Protein AF-A0A1F3PKK2-F1 (afdb_monomer)

Structure (mmCIF, N/CA/C/O backbone):
data_AF-A0A1F3PKK2-F1
#
_entry.id   AF-A0A1F3PKK2-F1
#
loop_
_atom_site.group_PDB
_atom_site.id
_atom_site.type_symbol
_atom_site.label_atom_id
_atom_site.label_alt_id
_atom_site.label_comp_id
_atom_site.label_asym_id
_atom_site.label_entity_id
_atom_site.label_seq_id
_atom_site.pdbx_PDB_ins_code
_atom_site.Cartn_x
_atom_site.Cartn_y
_atom_site.Cartn_z
_atom_site.occupancy
_atom_site.B_iso_or_equiv
_atom_site.auth_seq_id
_atom_site.auth_comp_id
_atom_site.auth_asym_id
_atom_site.auth_atom_id
_atom_site.pdbx_PDB_model_num
ATOM 1 N N . MET A 1 1 ? -39.524 16.050 -27.331 1.00 41.34 1 MET A N 1
ATOM 2 C CA . MET A 1 1 ? -38.187 16.648 -27.121 1.00 41.34 1 MET A CA 1
ATOM 3 C C . MET A 1 1 ? -37.951 16.806 -25.624 1.00 41.34 1 MET A C 1
ATOM 5 O O . MET A 1 1 ? -38.475 17.735 -25.035 1.00 41.34 1 MET A O 1
ATOM 9 N N . SER A 1 2 ? -37.224 15.879 -25.001 1.00 33.22 2 SER A N 1
ATOM 10 C CA . SER A 1 2 ? -36.523 16.127 -23.734 1.00 33.22 2 SER A CA 1
ATOM 11 C C . SER A 1 2 ? -35.373 15.127 -23.660 1.00 33.22 2 SER A C 1
ATOM 13 O O . SER A 1 2 ? -35.551 13.961 -23.316 1.00 33.22 2 SER A O 1
ATOM 15 N N . ILE A 1 3 ? -34.209 15.562 -24.139 1.00 41.38 3 ILE A N 1
ATOM 16 C CA . ILE A 1 3 ? -32.955 14.808 -24.120 1.00 41.38 3 ILE A CA 1
ATOM 17 C C . ILE A 1 3 ? -32.156 15.378 -22.951 1.00 41.38 3 ILE A C 1
ATOM 19 O O . ILE A 1 3 ? -31.326 16.253 -23.147 1.00 41.38 3 ILE A O 1
ATOM 23 N N . LEU A 1 4 ? -32.466 14.967 -21.722 1.00 39.69 4 LEU A N 1
ATOM 24 C CA . LEU A 1 4 ? -31.706 15.404 -20.541 1.00 39.69 4 LEU A CA 1
ATOM 25 C C . LEU A 1 4 ? -31.812 14.416 -19.374 1.00 39.69 4 LEU A C 1
ATOM 27 O O . LEU A 1 4 ? -31.879 14.782 -18.208 1.00 39.69 4 LEU A O 1
ATOM 31 N N . GLY A 1 5 ? -31.804 13.124 -19.690 1.00 35.84 5 GLY A N 1
ATOM 32 C CA . GLY A 1 5 ? -31.802 12.072 -18.681 1.00 35.84 5 GLY A CA 1
ATOM 33 C C . GLY A 1 5 ? -31.030 10.863 -19.166 1.00 35.84 5 GLY A C 1
ATOM 34 O O . GLY A 1 5 ? -31.661 9.885 -19.544 1.00 35.84 5 GLY A O 1
ATOM 35 N N . LYS A 1 6 ? -29.691 10.961 -19.236 1.00 36.56 6 LYS A N 1
ATOM 36 C CA . LYS A 1 6 ? -28.743 9.823 -19.341 1.00 36.56 6 LYS A CA 1
ATOM 37 C C . LYS A 1 6 ? -27.288 10.292 -19.486 1.00 36.56 6 LYS A C 1
ATOM 39 O O . LYS A 1 6 ? -26.598 9.928 -20.427 1.00 36.56 6 LYS A O 1
ATOM 44 N N . ILE A 1 7 ? -26.780 11.084 -18.548 1.00 39.53 7 ILE A N 1
ATOM 45 C CA . ILE A 1 7 ? -25.325 11.253 -18.417 1.00 39.53 7 ILE A CA 1
ATOM 46 C C . ILE A 1 7 ? -25.011 11.263 -16.930 1.00 39.53 7 ILE A C 1
ATOM 48 O O . ILE A 1 7 ? -24.921 12.327 -16.3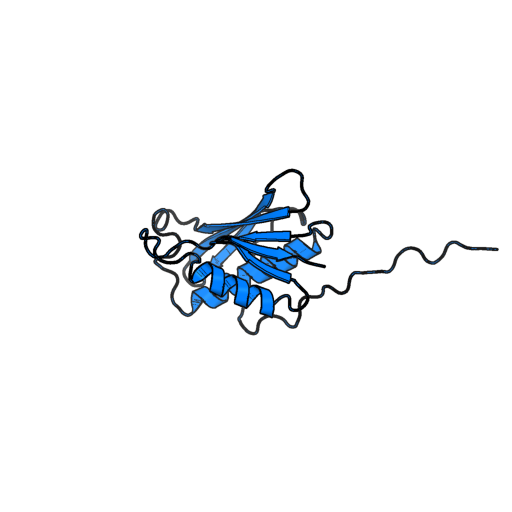61 1.00 39.53 7 ILE A O 1
ATOM 52 N N . PHE A 1 8 ? -24.982 10.092 -16.290 1.00 42.03 8 PHE A N 1
ATOM 53 C CA . PHE A 1 8 ? -24.230 9.795 -15.057 1.00 42.03 8 PHE A CA 1
ATOM 54 C C . PHE A 1 8 ? -24.563 8.358 -14.631 1.00 42.03 8 PHE A C 1
ATOM 56 O O . PHE A 1 8 ? -25.372 8.125 -13.744 1.00 42.03 8 PHE A O 1
ATOM 63 N N . SER A 1 9 ? -23.974 7.369 -15.307 1.00 36.41 9 SER A N 1
ATOM 64 C CA . SER A 1 9 ? -23.736 6.046 -14.714 1.00 36.41 9 SER A CA 1
ATOM 65 C C . SER A 1 9 ? -22.800 5.238 -15.610 1.00 36.41 9 SER A C 1
ATOM 67 O O . SER A 1 9 ? -23.223 4.482 -16.481 1.00 36.41 9 SER A O 1
ATOM 69 N N . LYS A 1 10 ? -21.500 5.416 -15.396 1.00 35.38 10 LYS A N 1
ATOM 70 C CA . LYS A 1 10 ? -20.526 4.335 -15.548 1.00 35.38 10 LYS A CA 1
ATOM 71 C C . LYS A 1 10 ? -19.632 4.394 -14.317 1.00 35.38 10 LYS A C 1
ATOM 73 O O . LYS A 1 10 ? -18.542 4.951 -14.357 1.00 35.38 10 LYS A O 1
ATOM 78 N N . LYS A 1 11 ? -20.149 3.881 -13.194 1.00 37.09 11 LYS A N 1
ATOM 79 C CA . LYS A 1 11 ? -19.293 3.438 -12.089 1.00 37.09 11 LYS A CA 1
ATOM 80 C C . LYS A 1 11 ? -18.390 2.356 -12.675 1.00 37.09 11 LYS A C 1
ATOM 82 O O . LYS A 1 11 ? -18.880 1.366 -13.206 1.00 37.09 11 LYS A O 1
ATOM 87 N N . THR A 1 12 ? -17.094 2.611 -12.681 1.00 38.75 12 THR A N 1
ATOM 88 C CA . THR A 1 12 ? -16.069 1.667 -13.106 1.00 38.75 12 THR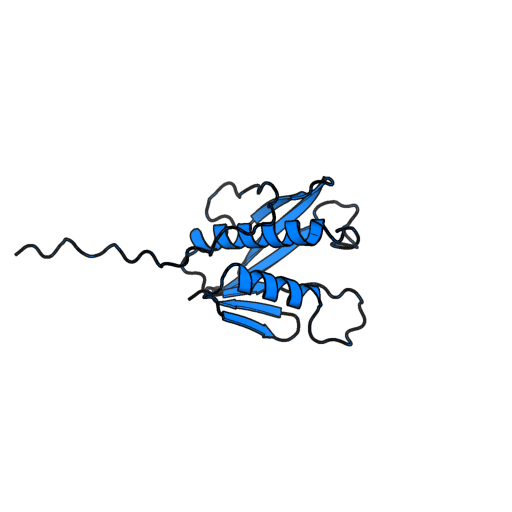 A CA 1
ATOM 89 C C . THR A 1 12 ? -16.108 0.453 -12.176 1.00 38.75 12 THR A C 1
ATOM 91 O O . THR A 1 12 ? -15.929 0.574 -10.967 1.00 38.75 12 THR A O 1
ATOM 94 N N . ASP A 1 13 ? -16.379 -0.730 -12.732 1.00 39.56 13 ASP A N 1
ATOM 95 C CA . ASP A 1 13 ? -16.415 -2.014 -12.016 1.00 39.56 13 ASP A CA 1
ATOM 96 C C . ASP A 1 13 ? -14.998 -2.531 -11.690 1.00 39.56 13 ASP A C 1
ATOM 98 O O . ASP A 1 13 ? -14.572 -3.626 -12.091 1.00 39.56 13 ASP A O 1
ATOM 102 N N . LEU A 1 14 ? -14.268 -1.718 -10.930 1.00 44.75 14 LEU A N 1
ATOM 103 C CA . LEU A 1 14 ? -13.041 -2.058 -10.214 1.00 44.75 14 LEU A CA 1
ATOM 104 C C . LEU A 1 14 ? -13.376 -2.323 -8.742 1.00 44.75 14 LEU A C 1
ATOM 106 O O . LEU A 1 14 ? -12.737 -1.810 -7.832 1.00 44.75 14 LEU A O 1
ATOM 110 N N . LYS A 1 15 ? -14.401 -3.142 -8.487 1.00 49.12 15 LYS A N 1
ATOM 111 C CA . LYS A 1 15 ? -14.538 -3.741 -7.162 1.00 49.12 15 LYS A CA 1
ATOM 112 C C . LYS A 1 15 ? -13.423 -4.762 -7.012 1.00 49.12 15 LYS A C 1
ATOM 114 O O . LYS A 1 15 ? -13.305 -5.683 -7.825 1.00 49.12 15 LYS A O 1
ATOM 119 N N . ALA A 1 16 ? -12.587 -4.566 -6.002 1.00 55.03 16 ALA A N 1
ATOM 120 C CA . ALA A 1 16 ? -11.610 -5.558 -5.605 1.00 55.03 16 ALA A CA 1
ATOM 121 C C . ALA A 1 16 ? -12.336 -6.906 -5.392 1.00 55.03 16 ALA A C 1
ATOM 123 O O . ALA A 1 16 ? -13.457 -6.928 -4.875 1.00 55.03 16 ALA A O 1
ATOM 124 N N . SER A 1 17 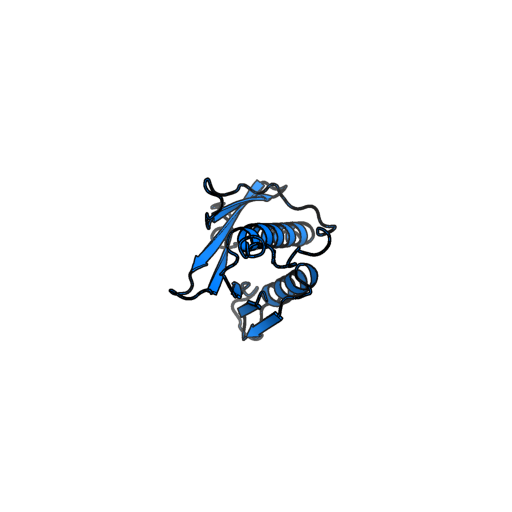? -11.759 -8.020 -5.859 1.00 62.53 17 SER A N 1
ATOM 125 C CA . SER A 1 17 ? -12.377 -9.347 -5.674 1.00 62.53 17 SER A CA 1
ATOM 126 C C . SER A 1 17 ? -12.494 -9.681 -4.184 1.00 62.53 17 SER A C 1
ATOM 128 O O . SER A 1 17 ? -11.898 -8.968 -3.380 1.00 62.53 17 SER A O 1
ATOM 130 N N . GLU A 1 18 ? -13.249 -10.731 -3.825 1.00 49.78 18 GLU A N 1
ATOM 131 C CA . GLU A 1 18 ? -13.551 -11.131 -2.436 1.00 49.78 18 GLU A CA 1
ATOM 132 C C . GLU A 1 18 ? -12.441 -10.787 -1.423 1.00 49.78 18 GLU A C 1
ATOM 134 O O . GLU A 1 18 ? -11.255 -10.999 -1.718 1.00 49.78 18 GLU A O 1
ATOM 139 N N . PRO A 1 19 ? -12.806 -10.253 -0.238 1.00 52.62 19 PRO A N 1
ATOM 140 C CA . PRO A 1 19 ? -11.837 -9.847 0.767 1.00 52.62 19 PRO A CA 1
ATOM 141 C C . PRO A 1 19 ? -10.866 -10.991 1.045 1.00 52.62 19 PRO A C 1
ATOM 143 O O . PRO A 1 19 ? -11.241 -12.163 1.114 1.00 52.62 19 PRO A O 1
ATOM 146 N N . SER A 1 20 ? -9.589 -10.638 1.175 1.00 55.62 20 SER A N 1
ATOM 147 C CA . SER A 1 20 ? -8.544 -11.571 1.579 1.00 55.62 20 SER A CA 1
ATOM 148 C C . SER A 1 20 ? -9.032 -12.411 2.768 1.00 55.62 20 SER A C 1
ATOM 150 O O . SER A 1 20 ? -9.416 -11.853 3.791 1.00 55.62 20 SER A O 1
ATOM 152 N N . LYS A 1 21 ? -8.975 -13.752 2.674 1.00 69.62 21 LYS A N 1
ATOM 153 C CA . LYS A 1 21 ? -9.264 -14.654 3.813 1.00 69.62 21 LYS A CA 1
ATOM 154 C C . LYS A 1 21 ? -8.365 -14.379 5.030 1.00 69.62 21 LYS A C 1
ATOM 156 O O . LYS A 1 21 ? -8.643 -14.855 6.126 1.00 69.62 21 LYS A O 1
ATOM 161 N N . VAL A 1 22 ? -7.268 -13.645 4.836 1.00 80.19 22 VAL A N 1
ATOM 162 C CA . VAL A 1 22 ? -6.405 -13.147 5.909 1.00 80.19 22 VAL A CA 1
ATOM 163 C C . VAL A 1 22 ? -7.042 -11.898 6.513 1.00 80.19 22 VAL A C 1
ATOM 165 O O . VAL A 1 22 ? -7.192 -10.897 5.813 1.00 80.19 22 VAL A O 1
ATOM 168 N N . LYS A 1 23 ? -7.371 -11.960 7.810 1.00 88.81 23 LYS A N 1
ATOM 169 C CA . LYS A 1 23 ? -7.843 -10.815 8.600 1.00 88.81 23 LYS A CA 1
ATOM 170 C C . LYS A 1 23 ? -6.800 -9.687 8.568 1.00 88.81 23 LYS A C 1
ATOM 172 O O . LYS A 1 23 ? -5.619 -9.945 8.803 1.00 88.81 23 LYS A O 1
ATOM 177 N N . VAL A 1 24 ? -7.251 -8.469 8.287 1.00 93.69 24 VAL A N 1
ATOM 178 C CA . VAL A 1 24 ? -6.438 -7.243 8.337 1.00 93.69 24 VAL A CA 1
ATOM 179 C C . VAL A 1 24 ? -6.435 -6.650 9.747 1.00 93.69 24 VAL A C 1
ATOM 181 O O . VAL A 1 24 ? -7.308 -6.978 10.554 1.00 93.69 24 VAL A O 1
ATOM 184 N N . PHE A 1 25 ? -5.446 -5.811 10.047 1.00 95.00 25 PHE A N 1
ATOM 185 C CA . PHE A 1 25 ? -5.437 -5.005 11.268 1.00 95.00 25 PHE A CA 1
ATOM 186 C C . PHE A 1 25 ? -6.429 -3.844 11.160 1.00 95.00 25 PHE A C 1
ATOM 188 O O . PHE A 1 25 ? -6.869 -3.494 10.061 1.00 95.00 25 PHE A O 1
ATOM 195 N N . ASP A 1 26 ? -6.762 -3.242 12.299 1.00 96.56 26 ASP A N 1
ATOM 196 C CA . ASP A 1 26 ? -7.606 -2.053 12.328 1.00 96.56 26 ASP A CA 1
ATOM 197 C C . ASP A 1 26 ? -6.846 -0.867 11.722 1.00 96.56 26 ASP A C 1
ATOM 199 O O . ASP A 1 26 ? -5.753 -0.506 12.159 1.00 96.56 26 ASP A O 1
ATOM 203 N N . ILE A 1 27 ? -7.423 -0.289 10.668 1.00 97.38 27 ILE A N 1
ATOM 204 C CA . ILE A 1 27 ? -6.816 0.800 9.901 1.00 97.38 27 ILE A CA 1
ATOM 205 C C . ILE A 1 27 ? -7.297 2.135 10.465 1.00 97.38 27 ILE A C 1
ATOM 207 O O . ILE A 1 27 ? -8.480 2.475 10.369 1.00 97.38 27 ILE A O 1
ATOM 211 N N . ILE A 1 28 ? -6.357 2.929 10.964 1.00 97.56 28 ILE A N 1
ATOM 212 C CA . ILE A 1 28 ? -6.557 4.334 11.302 1.00 97.56 28 ILE A CA 1
ATOM 213 C C . ILE A 1 28 ? -6.466 5.133 10.000 1.00 97.56 28 ILE A C 1
ATOM 215 O O . ILE A 1 28 ? -5.409 5.243 9.373 1.00 97.56 28 ILE A O 1
ATOM 219 N N . ARG A 1 29 ? -7.615 5.650 9.564 1.00 97.00 29 ARG A N 1
ATOM 220 C CA . ARG A 1 29 ? -7.747 6.445 8.339 1.00 97.00 29 ARG A CA 1
ATOM 221 C C . ARG A 1 29 ? -7.309 7.894 8.580 1.00 97.00 29 ARG A C 1
ATOM 223 O O . ARG A 1 29 ? -7.434 8.381 9.703 1.00 97.00 29 ARG A O 1
ATOM 230 N N . PRO A 1 30 ? -6.877 8.608 7.530 1.00 95.44 30 PRO A N 1
ATOM 231 C CA . PRO A 1 30 ? -6.664 10.046 7.619 1.00 95.44 30 PRO A CA 1
ATOM 232 C C . PRO A 1 30 ? -7.964 10.785 7.970 1.00 95.44 30 PRO A C 1
ATOM 234 O O . PRO A 1 30 ? -9.062 10.327 7.649 1.00 95.44 30 PRO A O 1
ATOM 237 N N . SER A 1 31 ? -7.837 11.976 8.566 1.00 92.56 31 SER A N 1
ATOM 238 C CA . SER A 1 31 ? -8.977 12.817 8.974 1.00 92.56 31 SER A CA 1
ATOM 239 C C . SER A 1 31 ? -9.888 13.243 7.815 1.00 92.56 31 SER A C 1
ATOM 241 O O . SER A 1 31 ? -11.034 13.621 8.038 1.00 92.56 31 SER A O 1
ATOM 243 N N . ILE A 1 32 ? -9.385 13.191 6.579 1.00 92.62 32 ILE A N 1
ATOM 244 C CA . ILE A 1 32 ? -10.148 13.415 5.348 1.00 92.62 32 ILE A CA 1
ATOM 245 C C . ILE A 1 32 ? -10.034 12.184 4.449 1.00 92.62 32 ILE A C 1
ATOM 247 O O . ILE A 1 32 ? -8.984 11.548 4.396 1.00 92.62 32 ILE A O 1
ATOM 251 N N . SER A 1 33 ? -11.084 11.864 3.691 1.00 86.19 33 SER A N 1
ATOM 252 C CA . SER A 1 33 ? -11.127 10.649 2.858 1.00 86.19 33 SER A CA 1
ATOM 253 C C . SER A 1 33 ? -10.070 10.610 1.748 1.00 86.19 33 SER A C 1
ATOM 255 O O . SER A 1 33 ? -9.640 9.532 1.349 1.00 86.19 33 SER A O 1
ATOM 257 N N . SER A 1 34 ? -9.623 11.774 1.271 1.00 86.69 34 SER A N 1
ATOM 258 C CA . SER A 1 34 ? -8.555 11.908 0.274 1.00 86.69 34 SER A CA 1
ATOM 259 C C . SER A 1 34 ? -7.150 11.967 0.884 1.00 86.69 34 SER A C 1
ATOM 261 O O . SER A 1 34 ? -6.193 12.303 0.193 1.00 86.69 34 SER A O 1
ATOM 263 N N . GLY A 1 35 ? -7.010 11.734 2.191 1.00 92.31 35 GLY A N 1
ATOM 264 C CA . GLY A 1 35 ? -5.714 11.798 2.850 1.00 92.31 35 GLY A CA 1
ATOM 265 C C . GLY A 1 35 ? -4.769 10.691 2.378 1.00 92.31 35 GLY A C 1
ATOM 266 O O . GLY A 1 35 ? -5.185 9.615 1.943 1.00 92.31 35 GLY A O 1
ATOM 267 N N . GLU A 1 36 ? -3.474 10.977 2.475 1.00 95.62 36 GLU A N 1
ATOM 268 C CA . GLU A 1 36 ? -2.401 10.135 1.934 1.00 95.62 36 GLU A CA 1
ATOM 269 C C . GLU A 1 36 ? -1.742 9.238 2.990 1.00 95.62 36 GLU A C 1
ATOM 271 O O . GLU A 1 36 ? -0.956 8.366 2.631 1.00 95.62 36 GLU A O 1
ATOM 276 N N . VAL A 1 37 ? -2.048 9.438 4.275 1.00 97.31 37 VAL A N 1
ATOM 277 C CA . VAL A 1 37 ? -1.367 8.780 5.399 1.00 97.31 37 VAL A CA 1
ATOM 278 C C . VAL A 1 37 ? -2.352 7.935 6.192 1.00 97.31 37 VAL A C 1
ATOM 280 O O . VAL A 1 37 ? -3.396 8.426 6.620 1.00 97.31 37 VAL A O 1
ATOM 283 N N . TYR A 1 38 ? -1.999 6.670 6.377 1.00 98.00 38 TYR A N 1
ATOM 284 C CA . TYR A 1 38 ? -2.760 5.681 7.126 1.00 98.00 38 TYR A CA 1
ATOM 285 C C . TYR A 1 38 ? -1.856 5.062 8.179 1.00 98.00 38 TYR A C 1
ATOM 287 O O . TYR A 1 38 ? -0.662 4.876 7.938 1.00 98.00 38 TYR A O 1
ATOM 295 N N . HIS A 1 39 ? -2.444 4.674 9.305 1.00 97.38 39 HIS A N 1
ATOM 296 C CA . HIS A 1 39 ? -1.728 3.966 10.359 1.00 97.38 39 HIS A CA 1
ATOM 297 C C . HIS A 1 39 ? -2.437 2.668 10.718 1.00 97.38 39 HIS A C 1
ATOM 299 O O . HIS A 1 39 ? -3.645 2.527 10.521 1.00 97.38 39 HIS A O 1
ATOM 305 N N . PHE A 1 40 ? -1.690 1.711 11.247 1.00 96.00 40 PHE A N 1
ATOM 306 C CA . PHE A 1 40 ? -2.253 0.546 11.920 1.00 96.00 40 PHE A CA 1
ATOM 307 C C . PHE A 1 40 ? -1.237 -0.007 12.916 1.00 96.00 40 PHE A C 1
ATOM 309 O O . PHE A 1 40 ? -0.028 0.172 12.756 1.00 96.00 40 PHE A O 1
ATOM 316 N N . THR A 1 41 ? -1.736 -0.718 13.919 1.00 93.81 41 THR A N 1
ATOM 317 C CA . THR A 1 41 ? -0.908 -1.372 14.933 1.00 93.81 41 THR A CA 1
ATOM 318 C C . THR A 1 41 ? -1.095 -2.880 14.822 1.00 93.81 41 THR A C 1
ATOM 320 O O . THR A 1 41 ? -2.219 -3.373 14.713 1.00 93.81 41 THR A O 1
ATOM 323 N N . SER A 1 42 ? 0.008 -3.625 14.797 1.00 90.81 42 SER A N 1
ATOM 324 C CA . SER A 1 42 ? -0.036 -5.093 14.794 1.00 90.81 42 SER A CA 1
ATOM 325 C C . SER A 1 42 ? -0.470 -5.665 16.147 1.00 90.81 42 SER A C 1
ATOM 327 O O . SER A 1 42 ? -0.426 -4.982 17.168 1.00 90.81 42 SER A O 1
ATOM 329 N N . ASP A 1 43 ? -0.790 -6.964 16.179 1.00 87.75 43 ASP A N 1
ATOM 330 C CA . ASP A 1 43 ? -1.128 -7.702 17.411 1.00 87.75 43 ASP A CA 1
ATOM 331 C C . ASP A 1 43 ? -0.001 -7.643 18.473 1.00 87.75 43 ASP A C 1
ATOM 333 O O . ASP A 1 43 ? -0.227 -7.950 19.642 1.00 87.75 43 ASP A O 1
ATOM 337 N N . ARG A 1 44 ? 1.219 -7.258 18.075 1.00 85.31 44 ARG A N 1
ATOM 338 C CA . ARG A 1 44 ? 2.401 -7.107 18.938 1.00 85.31 44 ARG A CA 1
ATOM 339 C C . ARG A 1 44 ? 2.726 -5.673 19.331 1.00 85.31 44 ARG A C 1
ATOM 341 O O . ARG A 1 44 ? 3.766 -5.447 19.939 1.00 85.31 44 ARG A O 1
ATOM 348 N N . GLY A 1 45 ? 1.879 -4.713 18.975 1.00 87.50 45 GLY A N 1
ATOM 349 C CA . GLY A 1 45 ? 2.114 -3.309 19.307 1.00 87.50 45 GLY A CA 1
ATOM 350 C C . GLY A 1 45 ? 3.120 -2.603 18.395 1.00 87.50 45 GLY A C 1
ATOM 351 O O . GLY A 1 45 ? 3.513 -1.487 18.707 1.00 87.50 45 GLY A O 1
ATOM 352 N N . VAL A 1 46 ? 3.529 -3.213 17.274 1.00 86.81 46 VAL A N 1
ATOM 353 C CA . VAL A 1 46 ? 4.326 -2.506 16.256 1.00 86.81 46 VAL A CA 1
ATOM 354 C C . VAL A 1 46 ? 3.408 -1.582 15.466 1.00 86.81 46 VAL A C 1
ATOM 356 O O . VAL A 1 46 ? 2.415 -2.050 14.897 1.00 86.81 46 VAL A O 1
ATOM 359 N N . GLU A 1 47 ? 3.751 -0.303 15.447 1.00 91.25 47 GLU A N 1
ATOM 360 C CA . GLU A 1 47 ? 3.065 0.787 14.771 1.00 91.25 47 GLU A CA 1
ATOM 361 C C . GLU A 1 47 ? 3.632 0.989 13.370 1.00 91.25 47 GLU A C 1
ATOM 363 O O . GLU A 1 47 ? 4.843 1.108 13.164 1.00 91.25 47 GLU A O 1
ATOM 368 N N . TYR A 1 48 ? 2.731 1.043 12.398 1.00 91.88 48 TYR A N 1
ATOM 369 C CA . TYR A 1 48 ? 3.065 1.189 10.992 1.00 91.88 48 TYR A CA 1
ATOM 370 C C . TYR A 1 48 ? 2.444 2.458 10.418 1.00 91.88 48 TYR A C 1
ATOM 372 O O . TYR A 1 48 ? 1.293 2.787 10.718 1.00 91.88 48 TYR A O 1
ATOM 380 N N . GLU A 1 49 ? 3.179 3.125 9.530 1.00 94.56 49 GLU A N 1
ATOM 381 C CA . GLU A 1 49 ? 2.663 4.166 8.641 1.00 94.56 49 GLU A CA 1
ATOM 382 C C . GLU A 1 49 ? 2.674 3.657 7.196 1.00 94.56 49 GLU A C 1
ATOM 384 O O . GLU A 1 49 ? 3.680 3.143 6.702 1.00 94.56 49 GLU A O 1
ATOM 389 N N . VAL A 1 50 ? 1.559 3.850 6.495 1.00 95.75 50 VAL A N 1
ATOM 390 C CA . VAL A 1 50 ? 1.478 3.700 5.041 1.00 95.75 50 VAL A CA 1
ATOM 391 C C . VAL A 1 50 ? 1.183 5.063 4.441 1.00 95.75 50 VAL A C 1
ATOM 393 O O . VAL A 1 50 ? 0.100 5.619 4.640 1.00 95.75 50 VAL A O 1
ATOM 396 N N . ARG A 1 51 ? 2.142 5.588 3.680 1.00 96.12 51 ARG A N 1
ATOM 397 C CA . ARG A 1 51 ? 2.050 6.890 3.022 1.00 96.12 51 ARG A CA 1
ATOM 398 C C . ARG A 1 51 ? 2.002 6.722 1.513 1.00 96.12 51 ARG A C 1
ATOM 400 O O . ARG A 1 51 ? 2.928 6.182 0.915 1.00 96.12 51 ARG A O 1
ATOM 407 N N . ILE A 1 52 ? 0.944 7.227 0.892 1.00 95.75 52 ILE A N 1
ATOM 408 C CA . ILE A 1 52 ? 0.745 7.185 -0.558 1.00 95.75 52 ILE A CA 1
ATOM 409 C C . ILE A 1 52 ? 1.102 8.554 -1.135 1.00 95.75 52 ILE A C 1
ATOM 411 O O . ILE A 1 52 ? 0.259 9.439 -1.252 1.00 95.75 52 ILE A O 1
ATOM 415 N N . GLY A 1 53 ? 2.383 8.728 -1.453 1.00 92.62 53 GLY A N 1
ATOM 416 C CA . GLY A 1 53 ? 2.940 9.985 -1.944 1.00 92.62 53 GLY A CA 1
ATOM 417 C C . GLY A 1 53 ? 2.802 10.160 -3.455 1.00 92.62 53 GLY A C 1
ATOM 418 O O . GLY A 1 53 ? 2.572 9.210 -4.208 1.00 92.62 53 GLY A O 1
ATOM 419 N N . LYS A 1 54 ? 2.990 11.393 -3.921 1.00 90.81 54 LYS A N 1
ATOM 420 C CA . LYS A 1 54 ? 3.119 11.718 -5.347 1.00 90.81 54 LYS A CA 1
ATOM 421 C C . LYS A 1 54 ? 4.572 11.543 -5.780 1.00 90.81 54 LYS A C 1
ATOM 423 O O . LYS A 1 54 ? 5.465 12.029 -5.096 1.00 90.81 54 LYS A O 1
ATOM 428 N N . ILE A 1 55 ? 4.806 10.869 -6.906 1.00 84.62 55 ILE A N 1
ATOM 429 C CA . ILE A 1 55 ? 6.158 10.770 -7.489 1.00 84.62 55 ILE A CA 1
ATOM 430 C C . ILE A 1 55 ? 6.505 12.077 -8.212 1.00 84.62 55 ILE A C 1
ATOM 432 O O . ILE A 1 55 ? 7.606 12.596 -8.076 1.00 84.62 55 ILE A O 1
ATOM 436 N N . THR A 1 56 ? 5.541 12.627 -8.955 1.00 79.06 56 THR A N 1
ATOM 437 C CA . THR A 1 56 ? 5.610 13.924 -9.646 1.00 79.06 56 THR A CA 1
ATOM 438 C C . THR A 1 56 ? 4.192 14.523 -9.739 1.00 79.06 56 THR A C 1
ATOM 440 O O . THR A 1 56 ? 3.263 14.007 -9.111 1.00 79.06 56 THR A O 1
ATOM 443 N N . ASP A 1 57 ? 3.985 15.548 -10.573 1.00 72.25 57 ASP A N 1
ATOM 444 C CA . ASP A 1 57 ? 2.652 16.067 -10.932 1.00 72.25 57 ASP A CA 1
ATOM 445 C C . ASP A 1 57 ? 1.814 15.097 -11.799 1.00 72.25 57 ASP A C 1
ATOM 447 O O . ASP A 1 57 ? 0.707 15.423 -12.236 1.00 72.25 57 ASP A O 1
ATOM 451 N N . THR A 1 58 ? 2.308 13.880 -12.050 1.00 80.31 58 THR A N 1
ATOM 452 C CA . THR A 1 58 ? 1.589 12.831 -12.777 1.00 80.31 58 THR A CA 1
ATOM 453 C C . THR A 1 58 ? 0.492 12.160 -11.933 1.00 80.31 58 THR A C 1
ATOM 455 O O . THR A 1 58 ? 0.333 12.343 -10.719 1.00 80.31 58 THR A O 1
ATOM 458 N N . LEU A 1 59 ? -0.299 11.316 -12.602 1.00 86.75 59 LEU A N 1
ATOM 459 C CA . LEU A 1 59 ? -1.327 10.459 -12.000 1.00 86.75 59 LEU A CA 1
ATOM 460 C C . LEU A 1 59 ? -0.730 9.166 -11.413 1.00 86.75 59 LEU A C 1
ATOM 462 O O . LEU A 1 59 ? -1.383 8.124 -11.418 1.00 86.75 59 LEU A O 1
ATOM 466 N N . GLU A 1 60 ? 0.512 9.232 -10.944 1.00 91.50 60 GLU A N 1
ATOM 467 C CA . GLU A 1 60 ? 1.289 8.109 -10.423 1.00 91.50 60 GLU A CA 1
ATOM 468 C C . GLU A 1 60 ? 1.570 8.338 -8.938 1.00 91.50 60 GLU A C 1
ATOM 470 O O . GLU A 1 60 ? 1.796 9.472 -8.489 1.00 91.50 60 GLU A O 1
ATOM 475 N N . ARG A 1 61 ? 1.518 7.269 -8.151 1.00 94.50 61 ARG A N 1
ATOM 476 C CA . ARG A 1 61 ? 1.722 7.330 -6.702 1.00 94.50 61 ARG A CA 1
ATOM 477 C C . ARG A 1 61 ? 2.795 6.353 -6.263 1.00 94.50 61 ARG A C 1
ATOM 479 O O . ARG A 1 61 ? 2.971 5.318 -6.892 1.00 94.50 61 ARG A O 1
ATOM 486 N N . ILE A 1 62 ? 3.477 6.667 -5.171 1.00 94.75 62 ILE A N 1
ATOM 487 C CA . ILE A 1 62 ? 4.414 5.766 -4.499 1.00 94.75 62 ILE A CA 1
ATOM 488 C C . ILE A 1 62 ? 3.858 5.385 -3.133 1.00 94.75 62 ILE A C 1
ATOM 490 O O . ILE A 1 62 ? 3.361 6.237 -2.399 1.00 94.75 62 ILE A O 1
ATOM 494 N N . ILE A 1 63 ? 3.919 4.100 -2.809 1.00 94.75 63 ILE A N 1
ATOM 495 C CA . ILE A 1 63 ? 3.517 3.552 -1.520 1.00 94.75 63 ILE A CA 1
ATOM 496 C C . ILE A 1 63 ? 4.779 3.408 -0.675 1.00 94.75 63 ILE A C 1
ATOM 498 O O . ILE A 1 63 ? 5.587 2.509 -0.909 1.00 94.75 63 ILE A O 1
ATOM 502 N N . ASN A 1 64 ? 4.922 4.283 0.314 1.00 92.12 64 ASN A N 1
ATOM 503 C CA . ASN A 1 64 ? 5.958 4.198 1.333 1.00 92.12 64 ASN A CA 1
ATOM 504 C C . ASN A 1 64 ? 5.390 3.495 2.565 1.00 92.12 64 ASN A C 1
ATOM 506 O O . ASN A 1 64 ? 4.269 3.783 2.993 1.00 92.12 64 ASN A O 1
ATOM 510 N N . PHE A 1 65 ? 6.161 2.568 3.117 1.00 89.38 65 PHE A N 1
ATOM 511 C CA . PHE A 1 65 ? 5.793 1.788 4.288 1.00 89.38 65 PHE A CA 1
ATOM 512 C C . PHE A 1 65 ? 6.878 1.956 5.339 1.00 89.38 65 PHE A C 1
ATOM 514 O O . PHE A 1 65 ? 8.012 1.565 5.075 1.00 89.38 65 PHE A O 1
ATOM 521 N N . ASN A 1 66 ? 6.511 2.487 6.503 1.00 87.25 66 ASN A N 1
ATOM 522 C CA . ASN A 1 66 ? 7.440 2.801 7.584 1.00 87.25 66 ASN A CA 1
ATOM 523 C C . ASN A 1 66 ? 6.998 2.118 8.885 1.00 87.25 66 ASN A C 1
ATOM 525 O O . ASN A 1 66 ? 5.800 1.915 9.116 1.00 87.25 66 ASN A O 1
ATOM 529 N N . VAL A 1 67 ? 7.962 1.815 9.752 1.00 85.88 67 VAL A N 1
ATOM 530 C CA . VAL A 1 67 ? 7.728 1.405 11.145 1.00 85.88 67 VAL A CA 1
ATOM 531 C C . VAL A 1 67 ? 8.012 2.599 12.047 1.00 85.88 67 VAL A C 1
ATOM 533 O O . VAL A 1 67 ? 9.062 3.215 11.915 1.00 85.88 67 VAL A O 1
ATOM 536 N N . LEU A 1 68 ? 7.077 2.944 12.935 1.00 83.81 68 LEU A N 1
ATOM 537 C CA . LEU A 1 68 ? 7.158 4.172 13.739 1.00 83.81 68 LEU A CA 1
ATOM 538 C C . LEU A 1 68 ? 7.795 3.982 15.121 1.00 83.81 68 LEU A C 1
ATOM 540 O O . LEU A 1 68 ? 8.136 4.959 15.774 1.00 83.81 68 LEU A O 1
ATOM 544 N N . ASN A 1 69 ? 7.952 2.748 15.597 1.00 79.62 69 ASN A N 1
ATOM 545 C CA . ASN A 1 69 ? 8.595 2.499 16.885 1.00 79.62 69 ASN A CA 1
ATOM 546 C C . ASN A 1 69 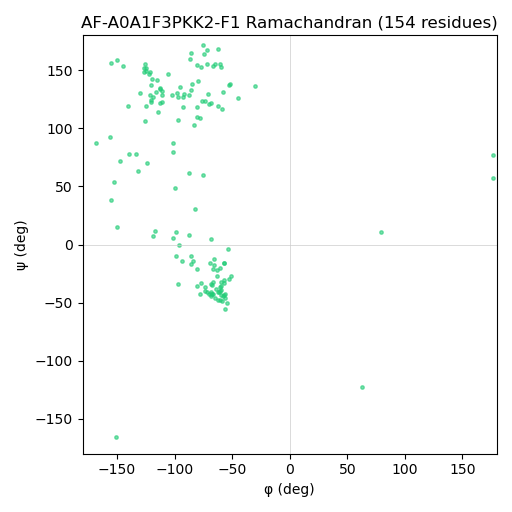? 10.116 2.718 16.786 1.00 79.62 69 ASN A C 1
ATOM 548 O O . ASN A 1 69 ? 10.793 2.016 16.030 1.00 79.62 69 ASN A O 1
ATOM 552 N N . ASP A 1 70 ? 10.651 3.600 17.636 1.00 61.44 70 ASP A N 1
ATOM 553 C CA . ASP A 1 70 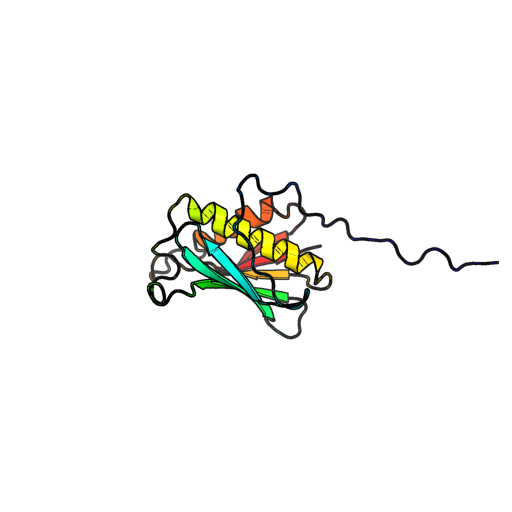? 12.085 3.930 17.736 1.00 61.44 70 ASP A CA 1
ATOM 554 C C . ASP A 1 70 ? 13.000 2.703 17.905 1.00 61.44 70 ASP A C 1
ATOM 556 O O . ASP A 1 70 ? 14.132 2.692 17.429 1.00 61.44 70 ASP A O 1
ATOM 560 N N . GLU A 1 71 ? 12.509 1.627 18.525 1.00 59.62 71 GLU A N 1
ATOM 561 C CA . GLU A 1 71 ? 13.261 0.378 18.726 1.00 59.62 71 GLU A CA 1
ATOM 562 C C . GLU A 1 71 ? 13.594 -0.358 17.409 1.00 59.62 71 GLU A C 1
ATOM 564 O O . GLU A 1 71 ? 14.491 -1.202 17.371 1.00 59.62 71 GLU A O 1
ATOM 569 N N . TYR A 1 72 ? 12.910 -0.029 16.308 1.00 57.66 72 TYR A N 1
ATOM 570 C CA . TYR A 1 72 ? 13.084 -0.685 15.007 1.00 57.66 72 TYR A CA 1
ATOM 571 C C . TYR A 1 72 ? 13.594 0.257 13.909 1.00 57.66 72 TYR A C 1
ATOM 573 O O . TYR A 1 72 ? 13.617 -0.146 12.747 1.00 57.66 72 TYR A O 1
ATOM 581 N N . HIS A 1 73 ? 14.052 1.464 14.264 1.00 51.56 73 HIS A N 1
ATOM 582 C CA . HIS A 1 73 ? 14.510 2.494 13.318 1.00 51.56 73 HIS A CA 1
ATOM 583 C C . HIS A 1 73 ? 15.654 2.022 12.390 1.00 51.56 73 HIS A C 1
ATOM 585 O O . HIS A 1 73 ? 15.721 2.429 11.236 1.00 51.56 73 HIS A O 1
ATOM 591 N N . ASP A 1 74 ? 16.515 1.108 12.858 1.00 52.53 74 ASP A N 1
ATOM 592 C CA . ASP A 1 74 ? 17.610 0.522 12.060 1.00 52.53 74 ASP A CA 1
ATOM 593 C C . ASP A 1 74 ? 17.252 -0.837 11.424 1.00 52.53 74 ASP A C 1
ATOM 595 O O . ASP A 1 74 ? 18.075 -1.473 10.760 1.00 52.53 74 ASP A O 1
ATOM 599 N N . ASN A 1 75 ? 16.037 -1.329 11.668 1.00 50.09 75 ASN A N 1
ATOM 600 C CA . ASN A 1 75 ? 15.625 -2.702 11.406 1.00 50.09 75 ASN A CA 1
ATOM 601 C C . ASN A 1 75 ? 14.111 -2.766 11.148 1.00 50.09 75 ASN A C 1
ATOM 603 O O . ASN A 1 75 ? 13.413 -3.580 11.758 1.00 50.09 75 ASN A O 1
ATOM 607 N N . GLU A 1 76 ? 13.613 -1.959 10.202 1.00 51.25 76 GLU A N 1
ATOM 608 C CA . GLU A 1 76 ? 12.180 -1.767 9.880 1.00 51.25 76 GLU A CA 1
ATOM 609 C C . GLU A 1 76 ? 11.395 -3.066 9.585 1.00 51.25 76 GLU A C 1
ATOM 611 O O . GLU A 1 76 ? 10.181 -3.067 9.404 1.00 51.25 76 GLU A O 1
ATOM 616 N N . TYR A 1 77 ? 12.059 -4.221 9.556 1.00 51.16 77 TYR A N 1
ATOM 617 C CA . TYR A 1 77 ? 11.454 -5.525 9.326 1.00 51.16 77 TYR A CA 1
ATOM 618 C C . TYR A 1 77 ? 12.178 -6.693 10.017 1.00 51.16 77 TYR A C 1
ATOM 620 O O . TYR A 1 77 ? 11.935 -7.849 9.652 1.00 51.16 77 TYR A O 1
ATOM 628 N N . ALA A 1 78 ? 13.072 -6.455 10.986 1.00 50.72 78 ALA A N 1
ATOM 629 C CA . ALA A 1 78 ? 13.766 -7.559 11.668 1.00 50.72 78 ALA A CA 1
ATOM 630 C C . ALA A 1 78 ? 12.811 -8.430 12.508 1.00 50.72 78 ALA A C 1
ATOM 632 O O . ALA A 1 78 ? 13.089 -9.605 12.748 1.00 50.72 78 ALA A O 1
ATOM 633 N N . THR A 1 79 ? 11.651 -7.882 12.880 1.00 52.06 79 THR A N 1
ATOM 634 C CA . THR A 1 79 ? 10.795 -8.440 13.938 1.00 52.06 79 THR A CA 1
ATOM 635 C C . THR A 1 79 ? 9.409 -8.860 13.451 1.00 52.06 79 THR A C 1
ATOM 637 O O . THR A 1 79 ? 8.556 -9.231 14.254 1.00 52.06 79 THR A O 1
ATOM 640 N N . THR A 1 80 ? 9.135 -8.841 12.142 1.00 56.75 80 THR A N 1
ATOM 641 C CA . THR A 1 80 ? 7.846 -9.339 11.642 1.00 56.75 80 THR A CA 1
ATOM 642 C C . THR A 1 80 ? 7.906 -10.855 11.487 1.00 56.75 80 THR A C 1
ATOM 644 O O . THR A 1 80 ? 8.474 -11.391 10.531 1.00 56.75 80 THR A O 1
ATOM 647 N N . ASN A 1 81 ? 7.302 -11.573 12.433 1.00 64.19 81 ASN A N 1
ATOM 648 C CA . ASN A 1 81 ? 7.218 -13.028 12.380 1.00 64.19 81 ASN A CA 1
ATOM 649 C C . ASN A 1 81 ? 6.481 -13.506 11.117 1.00 64.19 81 ASN A C 1
ATOM 651 O O . ASN A 1 81 ? 5.595 -12.829 10.591 1.00 64.19 81 ASN A O 1
ATOM 655 N N . LYS A 1 82 ? 6.797 -14.727 10.651 1.00 65.06 82 LYS A N 1
ATOM 656 C CA . LYS A 1 82 ? 6.236 -15.311 9.413 1.00 65.06 82 LYS A CA 1
ATOM 657 C C . LYS A 1 82 ? 4.703 -15.264 9.326 1.00 65.06 82 LYS A C 1
ATOM 659 O O . LYS A 1 82 ? 4.187 -15.261 8.219 1.00 65.06 82 LYS A O 1
ATOM 664 N N . GLY A 1 83 ? 3.975 -15.261 10.445 1.00 68.38 83 GLY A N 1
ATOM 665 C CA . GLY A 1 83 ? 2.509 -15.160 10.454 1.00 68.38 83 GLY A CA 1
ATOM 666 C C . GLY A 1 83 ? 1.979 -13.731 10.294 1.00 68.38 83 GLY A C 1
ATOM 667 O O . GLY A 1 83 ? 0.968 -13.520 9.626 1.00 68.38 83 GLY A O 1
ATOM 668 N N . GLU A 1 84 ? 2.672 -12.742 10.856 1.00 80.00 84 GLU A N 1
ATOM 669 C CA . GLU A 1 84 ? 2.233 -11.343 10.851 1.00 80.00 84 GLU A CA 1
ATOM 670 C C . GLU A 1 84 ? 2.472 -10.673 9.509 1.00 80.00 84 GLU A C 1
ATOM 672 O O . GLU A 1 84 ? 1.634 -9.890 9.074 1.00 80.00 84 GLU A O 1
ATOM 677 N N . ILE A 1 85 ? 3.540 -11.044 8.795 1.00 83.00 85 ILE A N 1
ATOM 678 C CA . ILE A 1 85 ? 3.858 -10.446 7.491 1.00 83.00 85 ILE A CA 1
ATOM 679 C C . ILE A 1 85 ? 2.708 -10.599 6.485 1.00 83.00 85 ILE A C 1
ATOM 681 O O . ILE A 1 85 ? 2.465 -9.707 5.675 1.00 83.00 85 ILE A O 1
ATOM 685 N N . PHE A 1 86 ? 1.947 -11.698 6.558 1.00 86.88 86 PHE A N 1
ATOM 686 C CA . PHE A 1 86 ? 0.766 -11.889 5.716 1.00 86.88 86 PHE A CA 1
ATOM 687 C C . PHE A 1 86 ? -0.361 -10.917 6.075 1.00 86.88 86 PHE A C 1
ATOM 689 O O . PHE A 1 86 ? -0.977 -10.369 5.163 1.00 86.88 86 PHE A O 1
ATOM 696 N N . LYS A 1 87 ? -0.617 -10.687 7.370 1.00 90.31 87 LYS A N 1
ATOM 697 C CA . LYS A 1 87 ? -1.621 -9.717 7.836 1.00 90.31 87 LYS A CA 1
ATOM 698 C C . LYS A 1 87 ? -1.190 -8.283 7.538 1.00 90.31 87 LYS A C 1
ATOM 700 O O . LYS A 1 87 ? -2.011 -7.502 7.071 1.00 90.31 87 LYS A O 1
ATOM 705 N N . VAL A 1 88 ? 0.090 -7.957 7.734 1.00 89.88 88 VAL A N 1
ATOM 706 C CA . VAL A 1 88 ? 0.683 -6.654 7.392 1.00 89.88 88 VAL A CA 1
ATOM 707 C C . VAL A 1 88 ? 0.456 -6.368 5.913 1.00 89.88 88 VAL A C 1
ATOM 709 O O . VAL A 1 88 ? -0.195 -5.388 5.570 1.00 89.88 88 VAL A O 1
ATOM 712 N N . VAL A 1 89 ? 0.884 -7.272 5.025 1.00 91.00 89 VAL A N 1
ATOM 713 C CA . VAL A 1 89 ? 0.686 -7.084 3.582 1.00 91.00 89 VAL A CA 1
ATOM 714 C C . VAL A 1 89 ? -0.794 -7.037 3.214 1.00 91.00 89 VAL A C 1
ATOM 716 O O . VAL A 1 89 ? -1.179 -6.187 2.420 1.00 91.00 89 VAL A O 1
ATOM 719 N N . ALA A 1 90 ? -1.646 -7.882 3.802 1.00 92.38 90 ALA A N 1
ATOM 720 C CA . ALA A 1 90 ? -3.089 -7.803 3.575 1.00 92.38 90 ALA A CA 1
ATOM 721 C C . ALA A 1 90 ? -3.669 -6.437 3.988 1.00 92.38 90 ALA A C 1
ATOM 723 O O . ALA A 1 90 ? -4.499 -5.892 3.267 1.00 92.38 90 ALA A O 1
ATOM 724 N N . THR A 1 91 ? -3.193 -5.864 5.095 1.00 95.06 91 THR A N 1
ATOM 725 C CA . THR A 1 91 ? -3.625 -4.552 5.602 1.00 95.06 91 THR A CA 1
ATOM 726 C C . THR A 1 91 ? -3.175 -3.426 4.674 1.00 95.06 91 THR A C 1
ATOM 728 O O . THR A 1 91 ? -3.989 -2.586 4.305 1.00 95.06 91 THR A O 1
ATOM 731 N N . VAL A 1 92 ? -1.926 -3.450 4.194 1.00 94.44 92 VAL A N 1
ATOM 732 C CA . VAL A 1 92 ? -1.439 -2.477 3.196 1.00 94.44 92 VAL A CA 1
ATOM 733 C C . VAL A 1 92 ? -2.246 -2.565 1.895 1.00 94.44 92 VAL A C 1
ATOM 735 O O . VAL A 1 92 ? -2.586 -1.544 1.303 1.00 94.44 92 VAL A O 1
ATOM 738 N N . LEU A 1 93 ? -2.594 -3.774 1.446 1.00 93.94 93 LEU A N 1
ATOM 739 C CA . LEU A 1 93 ? -3.427 -3.962 0.254 1.00 93.94 93 LEU A CA 1
ATOM 740 C C . LEU A 1 93 ? -4.859 -3.451 0.440 1.00 93.94 93 LEU A C 1
ATOM 742 O O . LEU A 1 93 ? -5.467 -2.993 -0.526 1.00 93.94 93 LEU A O 1
ATOM 746 N N . GLU A 1 94 ? -5.392 -3.52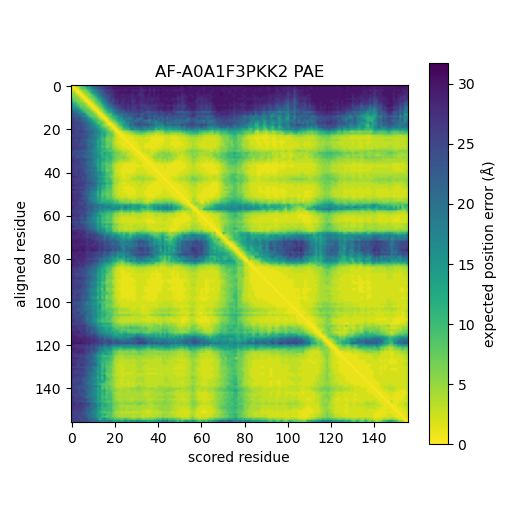9 1.656 1.00 95.75 94 GLU A N 1
ATOM 747 C CA . GLU A 1 94 ? -6.699 -2.965 1.986 1.00 95.75 94 GLU A CA 1
ATOM 748 C C . GLU A 1 94 ? -6.655 -1.434 2.032 1.00 95.75 94 GLU A C 1
ATOM 750 O O . GLU A 1 94 ? -7.523 -0.784 1.452 1.00 95.75 94 GLU A O 1
ATOM 755 N N . ILE A 1 95 ? -5.597 -0.850 2.602 1.00 96.38 95 ILE A N 1
ATOM 756 C CA . ILE A 1 95 ? -5.330 0.596 2.527 1.00 96.38 95 ILE A CA 1
ATOM 757 C C . ILE A 1 95 ? -5.259 1.054 1.066 1.00 96.38 95 ILE A C 1
ATOM 759 O O . ILE A 1 95 ? -5.892 2.042 0.696 1.00 96.38 95 ILE A O 1
ATOM 763 N N . LEU A 1 96 ? -4.544 0.316 0.213 1.00 95.25 96 LEU A N 1
ATOM 764 C CA . LEU A 1 96 ? -4.459 0.631 -1.211 1.00 95.25 96 LEU A CA 1
ATOM 765 C C . LEU A 1 96 ? -5.833 0.568 -1.895 1.00 95.25 96 LEU A C 1
ATOM 767 O O . LEU A 1 96 ? -6.143 1.443 -2.699 1.00 95.25 96 LEU A O 1
ATOM 771 N N . ALA A 1 97 ? -6.670 -0.422 -1.569 1.00 94.19 97 ALA A N 1
ATOM 772 C CA . ALA A 1 97 ? -8.032 -0.507 -2.099 1.00 94.19 97 ALA A CA 1
ATOM 773 C C . ALA A 1 97 ? -8.872 0.718 -1.695 1.00 94.19 97 ALA A C 1
ATOM 775 O O . ALA A 1 97 ? -9.461 1.363 -2.562 1.00 94.19 97 ALA A O 1
ATOM 776 N N . ILE A 1 98 ? -8.844 1.094 -0.410 1.00 94.88 98 ILE A N 1
ATOM 777 C CA . ILE A 1 98 ? -9.516 2.296 0.111 1.00 94.88 98 ILE A CA 1
ATOM 778 C C . ILE A 1 98 ? -9.017 3.553 -0.612 1.00 94.88 98 ILE A C 1
ATOM 780 O O . ILE A 1 98 ? -9.809 4.415 -0.997 1.00 94.88 98 ILE A O 1
ATOM 784 N N . TYR A 1 99 ? -7.706 3.678 -0.817 1.00 95.38 99 TYR A N 1
ATOM 785 C CA . TYR A 1 99 ? -7.138 4.844 -1.485 1.00 95.38 99 TYR A CA 1
ATOM 786 C C . TYR A 1 99 ? -7.540 4.916 -2.964 1.00 95.38 99 TYR A C 1
ATOM 788 O O . TYR A 1 99 ? -7.902 5.998 -3.425 1.00 95.38 99 TYR A O 1
ATOM 796 N N . ILE A 1 100 ? -7.522 3.794 -3.697 1.00 93.44 100 ILE A N 1
ATOM 797 C CA . ILE A 1 100 ? -7.966 3.716 -5.102 1.00 93.44 100 ILE A CA 1
ATOM 798 C C . ILE A 1 100 ? -9.419 4.183 -5.239 1.00 93.44 100 ILE A C 1
ATOM 800 O O . ILE A 1 100 ? -9.727 4.966 -6.138 1.00 93.44 100 ILE A O 1
ATOM 804 N N . GLU A 1 101 ? -10.303 3.756 -4.333 1.00 93.19 101 GLU A N 1
ATOM 805 C CA . GLU A 1 101 ? -11.715 4.160 -4.342 1.00 93.19 101 GLU A CA 1
ATOM 806 C C . GLU A 1 101 ? -11.896 5.678 -4.190 1.00 93.19 101 GLU A C 1
ATOM 808 O O . GLU A 1 101 ? -12.768 6.264 -4.832 1.00 93.19 101 GLU A O 1
ATOM 813 N N . ASN A 1 102 ? -11.049 6.324 -3.384 1.00 93.56 102 ASN A N 1
ATOM 814 C CA . ASN A 1 102 ? -11.088 7.772 -3.170 1.00 93.56 102 ASN A CA 1
ATOM 815 C C . ASN A 1 102 ? -10.336 8.574 -4.250 1.00 93.56 102 ASN A C 1
ATOM 817 O O . ASN A 1 102 ? -10.528 9.786 -4.349 1.00 93.56 102 ASN A O 1
ATOM 821 N N . HIS A 1 103 ? -9.511 7.925 -5.080 1.00 92.69 103 HIS A N 1
ATOM 822 C CA . HIS A 1 103 ? -8.654 8.580 -6.076 1.00 92.69 103 HIS A CA 1
ATOM 823 C C . HIS A 1 103 ? -8.761 7.928 -7.467 1.00 92.69 103 HIS A C 1
ATOM 825 O O . HIS A 1 103 ? -7.758 7.463 -8.012 1.00 92.69 103 HIS A O 1
ATOM 831 N N . PRO A 1 104 ? -9.946 7.952 -8.108 1.00 91.00 104 PRO A N 1
ATOM 832 C CA . PRO A 1 104 ? -10.207 7.225 -9.356 1.00 91.00 104 PRO A CA 1
ATOM 833 C C . PRO A 1 104 ? -9.398 7.716 -10.568 1.00 91.00 104 PRO A C 1
ATOM 835 O O . PRO A 1 104 ? -9.389 7.061 -11.606 1.00 91.00 104 PRO A O 1
ATOM 838 N N . LEU A 1 105 ? -8.749 8.882 -10.470 1.00 91.38 105 LEU A N 1
ATOM 839 C CA . LEU A 1 105 ? -7.905 9.432 -11.534 1.00 91.38 105 LEU A CA 1
ATOM 840 C C . LEU A 1 105 ? -6.463 8.911 -11.488 1.00 91.38 105 LEU A C 1
ATOM 842 O O . LEU A 1 105 ? -5.741 9.060 -12.472 1.00 91.38 105 LEU A O 1
ATOM 846 N N . VAL A 1 106 ? -6.023 8.326 -10.371 1.00 92.38 106 VAL A N 1
ATOM 847 C CA . VAL A 1 106 ? -4.675 7.758 -10.257 1.00 92.38 106 VAL A CA 1
ATOM 848 C C . VAL A 1 106 ? -4.592 6.492 -11.109 1.00 92.38 106 VAL A C 1
ATOM 850 O O . VAL A 1 106 ? -5.445 5.612 -11.027 1.00 92.38 106 VAL A O 1
ATOM 853 N N . LYS A 1 107 ? -3.558 6.407 -11.948 1.00 91.00 107 LYS A N 1
ATOM 854 C CA . LYS A 1 107 ? -3.388 5.336 -12.941 1.00 91.00 107 LYS A CA 1
ATOM 855 C C . LYS A 1 107 ? -2.471 4.225 -12.456 1.00 91.00 107 LYS A C 1
ATOM 857 O O . LYS A 1 107 ? -2.667 3.064 -12.821 1.00 91.00 107 LYS A O 1
ATOM 862 N N . SER A 1 108 ? -1.456 4.567 -11.669 1.00 93.94 108 SER A N 1
ATOM 863 C CA . SER A 1 108 ? -0.455 3.607 -11.220 1.00 93.94 108 SER A CA 1
ATOM 864 C C . SER A 1 108 ? 0.045 3.881 -9.810 1.00 93.94 108 SER A C 1
ATOM 866 O O . SER A 1 108 ? 0.035 5.015 -9.326 1.00 93.94 108 SER A O 1
ATOM 868 N N . TYR A 1 109 ? 0.495 2.802 -9.176 1.00 95.25 109 TYR A N 1
ATOM 869 C CA . TYR A 1 109 ? 1.112 2.816 -7.861 1.00 95.25 109 TYR A CA 1
ATOM 870 C C . TYR A 1 109 ? 2.430 2.047 -7.916 1.00 95.25 109 TYR A C 1
ATOM 872 O O . TYR A 1 109 ? 2.482 0.925 -8.425 1.00 95.25 109 TYR A O 1
ATOM 880 N N . GLU A 1 110 ? 3.484 2.655 -7.396 1.00 94.62 110 GLU A N 1
ATOM 881 C CA . GLU A 1 110 ? 4.823 2.095 -7.277 1.00 94.62 110 GLU A CA 1
ATOM 882 C C . GLU A 1 110 ? 5.107 1.723 -5.823 1.00 94.62 110 GLU A C 1
ATOM 884 O O . GLU A 1 110 ? 4.652 2.390 -4.895 1.00 94.62 110 GLU A O 1
ATOM 889 N N . PHE A 1 111 ? 5.876 0.661 -5.622 1.00 92.69 111 PHE A N 1
ATOM 890 C CA . PHE A 1 111 ? 6.449 0.318 -4.329 1.00 92.69 111 PHE A CA 1
ATOM 891 C C . PHE A 1 111 ? 7.780 -0.425 -4.524 1.00 92.69 111 PHE A C 1
ATOM 893 O O . PHE A 1 111 ? 8.030 -1.038 -5.567 1.00 92.69 111 PHE A O 1
ATOM 900 N N . ASN A 1 112 ? 8.624 -0.429 -3.501 1.00 87.88 112 ASN A N 1
ATOM 901 C CA . ASN A 1 112 ? 9.911 -1.116 -3.496 1.00 87.88 112 ASN A CA 1
ATOM 902 C C . ASN A 1 112 ? 10.141 -1.761 -2.125 1.00 87.88 112 ASN A C 1
ATOM 904 O O . ASN A 1 112 ? 10.195 -1.087 -1.105 1.00 87.88 112 ASN A O 1
ATOM 908 N N . GLY A 1 113 ? 10.275 -3.086 -2.086 1.00 83.06 113 GLY A N 1
ATOM 909 C CA . GLY A 1 113 ? 10.592 -3.797 -0.849 1.00 83.06 113 GLY A CA 1
ATOM 910 C C . GLY A 1 113 ? 12.096 -3.828 -0.600 1.00 83.06 113 GLY A C 1
ATOM 911 O O . GLY A 1 113 ? 12.858 -4.107 -1.527 1.00 83.06 113 GLY A O 1
ATOM 912 N N . GLU A 1 114 ? 12.537 -3.620 0.637 1.00 80.31 114 GLU A N 1
ATOM 913 C CA . GLU A 1 114 ? 13.970 -3.624 0.948 1.00 80.31 114 GLU A CA 1
ATOM 914 C C . GLU A 1 114 ? 14.638 -4.991 0.727 1.00 80.31 114 GLU A C 1
ATOM 916 O O . GLU A 1 114 ? 14.012 -6.059 0.798 1.00 80.31 114 GLU A O 1
ATOM 921 N N . PHE A 1 115 ? 15.948 -4.954 0.486 1.00 76.75 115 PHE A N 1
ATOM 922 C CA . PHE A 1 115 ? 16.781 -6.147 0.428 1.00 76.75 115 PHE A CA 1
ATOM 923 C C . PHE A 1 115 ? 17.132 -6.624 1.838 1.00 76.75 115 PHE A C 1
ATOM 925 O O . PHE A 1 115 ? 17.420 -5.828 2.721 1.00 76.75 115 PHE A O 1
ATOM 932 N N . LYS A 1 116 ? 17.134 -7.947 2.041 1.00 66.81 116 LYS A N 1
ATOM 933 C CA . LYS A 1 116 ? 17.487 -8.547 3.336 1.00 66.81 116 LYS A CA 1
ATOM 934 C C . LYS A 1 116 ? 18.974 -8.367 3.674 1.00 66.81 116 LYS A C 1
ATOM 936 O O . LYS A 1 116 ? 19.307 -8.212 4.838 1.00 66.81 116 LYS A O 1
ATOM 941 N N . ASN A 1 117 ? 19.835 -8.381 2.656 1.00 65.25 117 ASN A N 1
ATOM 942 C CA . ASN A 1 117 ? 21.272 -8.163 2.781 1.00 65.25 117 ASN A CA 1
ATOM 943 C C . ASN A 1 117 ? 21.661 -6.960 1.915 1.00 65.25 117 ASN A C 1
ATOM 945 O O . ASN A 1 117 ? 21.049 -6.731 0.869 1.00 65.25 117 ASN A O 1
ATOM 949 N N . LYS A 1 118 ? 22.685 -6.209 2.336 1.00 62.28 118 LYS A N 1
ATOM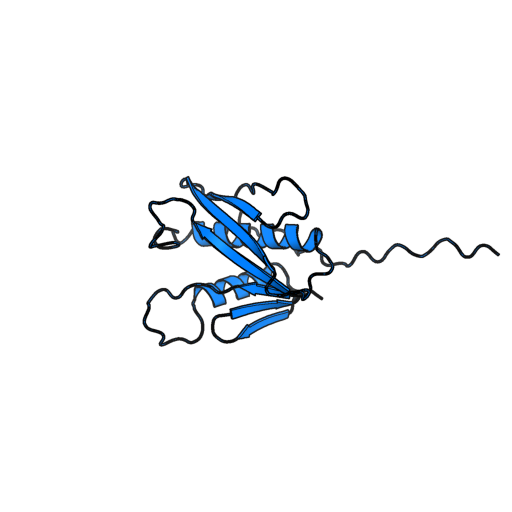 950 C CA . LYS A 1 118 ? 23.234 -5.091 1.549 1.00 62.28 118 LYS A CA 1
ATOM 951 C C . LYS A 1 118 ? 23.962 -5.568 0.279 1.00 62.28 118 LYS A C 1
ATOM 953 O O . LYS A 1 118 ? 24.148 -4.767 -0.634 1.00 62.28 118 LYS A O 1
ATOM 958 N N . ASP A 1 119 ? 24.289 -6.858 0.198 1.00 55.62 119 ASP A N 1
ATOM 959 C CA . ASP A 1 119 ? 24.926 -7.487 -0.960 1.00 55.62 119 ASP A CA 1
ATOM 960 C C . ASP A 1 119 ? 23.901 -7.739 -2.076 1.00 55.62 119 ASP A C 1
ATOM 962 O O . ASP A 1 119 ? 22.991 -8.567 -1.972 1.00 55.62 119 ASP A O 1
ATOM 966 N N . ARG A 1 120 ? 24.021 -6.951 -3.148 1.00 62.81 120 ARG A N 1
ATOM 967 C CA . ARG A 1 120 ? 23.066 -6.875 -4.264 1.00 62.81 120 ARG A CA 1
ATOM 968 C C . ARG A 1 120 ? 23.347 -7.915 -5.351 1.00 62.81 120 ARG A C 1
ATOM 970 O O . ARG A 1 120 ? 23.595 -7.556 -6.497 1.00 62.81 120 ARG A O 1
ATOM 977 N N . GLU A 1 121 ? 23.282 -9.198 -5.016 1.00 69.31 121 GLU A N 1
ATOM 978 C CA . GLU A 1 121 ? 23.414 -10.263 -6.029 1.00 69.31 121 GLU A CA 1
ATOM 979 C C . GLU A 1 121 ? 22.115 -10.516 -6.812 1.00 69.31 121 GLU A C 1
ATOM 981 O O . GLU A 1 121 ? 22.137 -11.052 -7.917 1.00 69.31 121 GLU A O 1
ATOM 986 N N . VAL A 1 122 ? 20.965 -10.114 -6.261 1.00 76.94 122 VAL A N 1
ATOM 987 C CA . VAL A 1 122 ? 19.647 -10.284 -6.889 1.00 76.94 122 VAL A CA 1
ATOM 988 C C . VAL A 1 122 ? 19.039 -8.942 -7.278 1.00 76.94 122 VAL A C 1
ATOM 990 O O . VAL A 1 122 ? 18.989 -8.014 -6.477 1.00 76.94 122 VAL A O 1
ATOM 993 N N . GLU A 1 123 ? 18.510 -8.861 -8.499 1.00 83.31 123 GLU A N 1
ATOM 994 C CA . GLU A 1 123 ? 17.925 -7.632 -9.053 1.00 83.31 123 GLU A CA 1
ATOM 995 C C . GLU A 1 123 ? 16.632 -7.198 -8.331 1.00 83.31 123 GLU A C 1
ATOM 997 O O . GLU A 1 123 ? 16.382 -6.010 -8.128 1.00 83.31 123 GLU A O 1
ATOM 1002 N N . THR A 1 124 ? 15.823 -8.164 -7.885 1.00 85.12 124 THR A N 1
ATOM 1003 C CA . THR A 1 124 ? 14.557 -7.921 -7.177 1.00 85.12 124 THR A CA 1
ATOM 1004 C C . THR A 1 124 ? 14.586 -8.558 -5.789 1.00 85.12 124 THR A C 1
ATOM 1006 O O . THR A 1 124 ? 14.975 -9.723 -5.635 1.00 85.12 124 THR A O 1
ATOM 1009 N N . SER A 1 125 ? 14.097 -7.854 -4.769 1.00 87.56 125 SER A N 1
ATOM 1010 C CA . SER A 1 125 ? 13.971 -8.395 -3.416 1.00 87.56 125 SER A CA 1
ATOM 1011 C C . SER A 1 125 ? 12.837 -9.428 -3.310 1.00 87.56 125 SER A C 1
ATOM 1013 O O . SER A 1 125 ? 11.862 -9.436 -4.071 1.00 87.56 125 SER A O 1
ATOM 1015 N N . ILE A 1 126 ? 12.939 -10.328 -2.324 1.00 85.31 126 ILE A N 1
ATOM 1016 C CA . ILE A 1 126 ? 11.859 -11.279 -2.001 1.00 85.31 126 ILE A CA 1
ATOM 1017 C C . ILE A 1 126 ? 10.581 -10.524 -1.610 1.00 85.31 126 ILE A C 1
ATOM 1019 O O . ILE A 1 126 ? 9.486 -10.961 -1.970 1.00 85.31 126 ILE A O 1
ATOM 1023 N N . ARG A 1 127 ? 10.719 -9.384 -0.919 1.00 84.62 127 ARG A N 1
ATOM 1024 C CA . ARG A 1 127 ? 9.598 -8.544 -0.483 1.00 84.62 127 ARG A CA 1
ATOM 1025 C C . ARG A 1 127 ? 8.853 -7.960 -1.679 1.00 84.62 127 ARG A C 1
ATOM 1027 O O . ARG A 1 127 ? 7.633 -8.103 -1.744 1.00 84.62 127 ARG A O 1
ATOM 1034 N N . THR A 1 128 ? 9.578 -7.433 -2.667 1.00 90.38 128 THR A N 1
ATOM 1035 C CA . THR A 1 128 ? 8.974 -6.913 -3.899 1.00 90.38 128 THR A CA 1
ATOM 1036 C C . THR A 1 128 ? 8.183 -7.995 -4.629 1.00 90.38 128 THR A C 1
ATOM 1038 O O . THR A 1 128 ? 6.999 -7.818 -4.924 1.00 90.38 128 THR A O 1
ATOM 1041 N N . ARG A 1 129 ? 8.781 -9.180 -4.826 1.00 90.81 129 ARG A N 1
ATOM 1042 C CA . ARG A 1 129 ? 8.086 -10.320 -5.453 1.00 90.81 129 ARG A CA 1
ATOM 1043 C C . ARG A 1 129 ? 6.845 -10.761 -4.676 1.00 90.81 129 ARG A C 1
ATOM 1045 O O . ARG A 1 129 ? 5.812 -11.058 -5.281 1.00 90.81 129 ARG A O 1
ATOM 1052 N N . PHE A 1 130 ? 6.944 -10.839 -3.350 1.00 89.38 130 PHE A N 1
ATOM 1053 C CA . PHE A 1 130 ? 5.840 -11.254 -2.489 1.00 89.38 130 PHE A CA 1
ATOM 1054 C C . PHE A 1 130 ? 4.660 -10.285 -2.583 1.00 89.38 130 PHE A C 1
ATOM 1056 O O . PHE A 1 130 ? 3.525 -10.717 -2.807 1.00 89.38 130 PHE A O 1
ATOM 1063 N N . PHE A 1 131 ? 4.936 -8.986 -2.489 1.00 90.50 131 PHE A N 1
ATOM 1064 C CA . PHE A 1 131 ? 3.913 -7.954 -2.558 1.00 90.50 131 PHE A CA 1
ATOM 1065 C C . PHE A 1 131 ? 3.273 -7.883 -3.953 1.00 90.50 131 PHE A C 1
ATOM 1067 O O . PHE A 1 131 ? 2.049 -7.904 -4.044 1.00 90.50 131 PHE A O 1
ATOM 1074 N N . CYS A 1 132 ? 4.045 -7.968 -5.048 1.00 92.12 132 CYS A N 1
ATOM 1075 C CA . CYS A 1 132 ? 3.496 -8.084 -6.413 1.00 92.12 132 CYS A CA 1
ATOM 1076 C C . CYS A 1 132 ? 2.550 -9.285 -6.569 1.00 92.12 132 CYS A C 1
ATOM 1078 O O . CYS A 1 132 ? 1.479 -9.176 -7.171 1.00 92.12 132 CYS A O 1
ATOM 1080 N N . ARG A 1 133 ? 2.916 -10.447 -6.012 1.00 91.88 133 ARG A N 1
ATOM 1081 C CA . ARG A 1 133 ? 2.049 -11.635 -6.032 1.00 91.88 133 ARG A CA 1
ATOM 1082 C C . ARG A 1 133 ? 0.762 -11.404 -5.240 1.00 91.88 133 ARG A C 1
ATOM 1084 O O . ARG A 1 133 ? -0.298 -11.879 -5.646 1.00 91.88 133 ARG A O 1
ATOM 1091 N N . ALA A 1 134 ? 0.839 -10.708 -4.111 1.00 91.38 134 ALA A N 1
ATOM 1092 C CA . ALA A 1 134 ? -0.325 -10.382 -3.299 1.00 91.38 134 ALA A CA 1
ATOM 1093 C C . ALA A 1 134 ? -1.238 -9.348 -3.994 1.00 91.38 134 ALA A C 1
ATOM 1095 O O . ALA A 1 134 ? -2.443 -9.587 -4.077 1.00 91.38 134 ALA A O 1
ATOM 1096 N N . LEU A 1 135 ? -0.666 -8.306 -4.607 1.00 91.75 135 LEU A N 1
ATOM 1097 C CA . LEU A 1 135 ? -1.365 -7.324 -5.446 1.00 91.75 135 LEU A CA 1
ATOM 1098 C C . LEU A 1 135 ? -2.146 -7.995 -6.574 1.00 91.75 135 LEU A C 1
ATOM 1100 O O . LEU A 1 135 ? -3.344 -7.767 -6.708 1.00 91.75 135 LEU A O 1
ATOM 1104 N N . LYS A 1 136 ? -1.501 -8.887 -7.336 1.00 91.62 136 LYS A N 1
ATOM 1105 C CA . LYS A 1 136 ? -2.153 -9.597 -8.447 1.00 91.62 136 LYS A CA 1
ATOM 1106 C C . LYS A 1 136 ? -3.354 -10.433 -7.990 1.00 91.62 136 LYS A C 1
ATOM 1108 O O . LYS A 1 136 ? -4.315 -10.572 -8.736 1.00 91.62 136 LYS A O 1
ATOM 1113 N N . ARG A 1 137 ? -3.316 -10.983 -6.770 1.00 91.00 137 ARG A N 1
ATOM 1114 C CA . ARG A 1 137 ? -4.455 -11.715 -6.188 1.00 91.00 137 ARG A CA 1
ATOM 1115 C C . ARG A 1 137 ? -5.583 -10.782 -5.746 1.00 91.00 137 ARG A C 1
ATOM 1117 O O . ARG A 1 137 ? -6.739 -11.132 -5.941 1.00 91.00 137 ARG A O 1
ATOM 1124 N N . ARG A 1 138 ? -5.261 -9.627 -5.154 1.00 89.50 138 ARG A N 1
ATOM 1125 C CA . ARG A 1 138 ? -6.257 -8.649 -4.673 1.00 89.50 138 ARG A CA 1
ATOM 1126 C C . ARG A 1 138 ? -6.923 -7.881 -5.820 1.00 89.50 138 ARG A C 1
ATOM 1128 O O . ARG A 1 138 ? -8.118 -7.605 -5.761 1.00 89.50 138 ARG A O 1
ATOM 1135 N N . PHE A 1 139 ? -6.154 -7.569 -6.861 1.00 91.00 139 PHE A N 1
ATOM 1136 C CA . PHE A 1 139 ? -6.561 -6.766 -8.012 1.00 91.00 139 PHE A CA 1
ATOM 1137 C C . PHE A 1 139 ? -6.337 -7.551 -9.317 1.00 91.00 139 PHE A C 1
ATOM 1139 O O . PHE A 1 139 ? -5.455 -7.209 -10.107 1.00 91.00 139 PHE A O 1
ATOM 1146 N N . PRO A 1 140 ? -7.120 -8.610 -9.588 1.00 90.50 140 PRO A N 1
ATOM 1147 C CA . PRO A 1 140 ? -6.862 -9.532 -10.700 1.00 90.50 140 PRO A CA 1
ATOM 1148 C C . PRO A 1 140 ? -6.946 -8.887 -12.092 1.00 90.50 140 PRO A C 1
ATOM 1150 O O . PRO A 1 140 ? -6.363 -9.407 -13.039 1.00 90.50 140 PRO A O 1
ATOM 1153 N N . LYS A 1 141 ? -7.649 -7.754 -12.224 1.00 91.31 141 LYS A N 1
ATOM 1154 C CA . LYS A 1 141 ? -7.757 -6.985 -13.476 1.00 91.31 141 LYS A CA 1
ATOM 1155 C C . LYS A 1 141 ? -6.611 -5.985 -13.686 1.00 91.31 141 LYS A C 1
ATOM 1157 O O . LYS A 1 141 ? -6.513 -5.394 -14.758 1.00 91.31 141 LYS A O 1
ATOM 1162 N N . SER A 1 142 ? -5.776 -5.765 -12.673 1.00 92.25 142 SER A N 1
ATOM 1163 C CA . SER A 1 142 ? -4.661 -4.821 -12.763 1.00 92.25 142 SER A CA 1
ATOM 1164 C C . SER A 1 142 ? -3.495 -5.407 -13.560 1.00 92.25 142 SER A C 1
ATOM 1166 O O 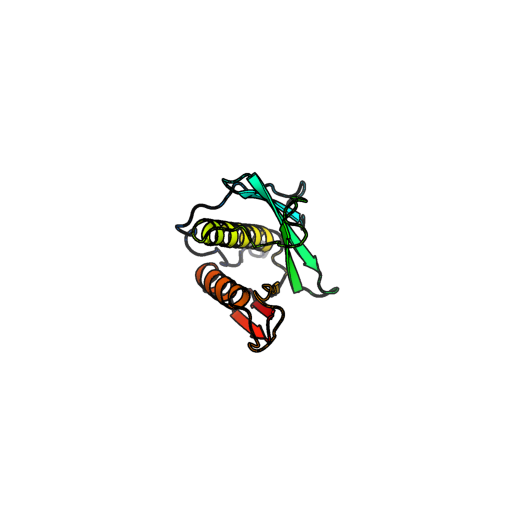. SER A 1 142 ? -3.294 -6.625 -13.611 1.00 92.25 142 SER A O 1
ATOM 1168 N N . LYS A 1 143 ? -2.697 -4.533 -14.177 1.00 95.31 143 LYS A N 1
ATOM 1169 C CA . LYS A 1 143 ? -1.391 -4.913 -14.729 1.00 95.31 143 LYS A CA 1
ATOM 1170 C C . LYS A 1 143 ? -0.360 -4.773 -13.609 1.00 95.31 143 LYS A C 1
ATOM 1172 O O . LYS A 1 143 ? -0.314 -3.726 -12.977 1.00 95.31 143 LYS A O 1
ATOM 1177 N N . VAL A 1 144 ? 0.447 -5.805 -13.365 1.00 94.06 144 VAL A N 1
ATOM 1178 C CA . VAL A 1 144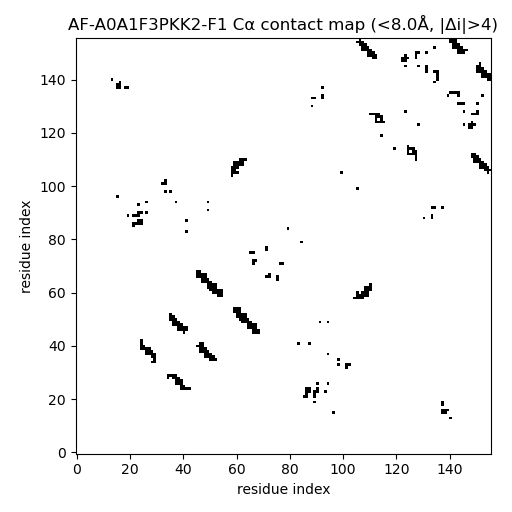 ? 1.531 -5.770 -12.370 1.00 94.06 144 VAL A CA 1
ATOM 1179 C C . VAL A 1 144 ? 2.854 -6.046 -13.073 1.00 94.06 144 VAL A C 1
ATOM 1181 O O . VAL A 1 144 ? 2.990 -7.080 -13.729 1.00 94.06 144 VAL A O 1
ATOM 1184 N N . GLU A 1 145 ? 3.812 -5.138 -12.926 1.00 94.69 145 GLU A N 1
ATOM 1185 C CA . GLU A 1 145 ? 5.148 -5.204 -13.522 1.00 94.69 145 GLU A CA 1
ATOM 1186 C C . GLU A 1 145 ? 6.220 -5.092 -12.436 1.00 94.69 145 GLU A C 1
ATOM 1188 O O . GLU A 1 145 ? 6.011 -4.456 -11.404 1.00 94.69 145 GLU A O 1
ATOM 1193 N N . ILE A 1 146 ? 7.366 -5.734 -12.664 1.00 94.44 146 ILE A N 1
ATOM 1194 C CA . ILE A 1 146 ? 8.557 -5.611 -11.820 1.00 94.44 146 ILE A CA 1
ATOM 1195 C C . ILE A 1 146 ? 9.682 -5.088 -12.711 1.00 94.44 146 ILE A C 1
ATOM 1197 O O . ILE A 1 146 ? 9.990 -5.716 -13.721 1.00 94.44 146 ILE A O 1
ATOM 1201 N N . ILE A 1 147 ? 10.276 -3.954 -12.341 1.00 92.56 147 ILE A N 1
ATOM 1202 C CA . ILE A 1 147 ? 11.403 -3.325 -13.043 1.00 92.56 147 ILE A CA 1
ATOM 1203 C C . ILE A 1 147 ? 12.518 -3.104 -12.018 1.00 92.56 147 ILE A C 1
ATOM 1205 O O . ILE A 1 147 ? 12.410 -2.238 -11.144 1.00 92.56 147 ILE A O 1
ATOM 1209 N N . GLY A 1 148 ? 13.584 -3.903 -12.080 1.00 90.62 148 GLY A N 1
ATOM 1210 C CA . GLY A 1 148 ? 14.584 -3.937 -11.015 1.00 90.62 148 GLY A CA 1
ATOM 1211 C C . GLY A 1 148 ? 13.969 -4.420 -9.694 1.00 90.62 148 GLY A C 1
ATOM 1212 O O . GLY A 1 148 ? 13.339 -5.476 -9.618 1.00 90.62 148 GLY A O 1
ATOM 1213 N N . ASN A 1 149 ? 14.079 -3.595 -8.651 1.00 89.00 149 ASN A N 1
ATOM 1214 C CA . ASN A 1 149 ? 13.422 -3.823 -7.360 1.00 89.00 149 ASN A CA 1
ATOM 1215 C C . ASN A 1 149 ? 12.114 -3.031 -7.173 1.00 89.00 149 ASN A C 1
ATOM 1217 O O . ASN A 1 149 ? 11.578 -2.974 -6.066 1.00 89.00 149 ASN A O 1
ATOM 1221 N N . ARG A 1 150 ? 11.603 -2.409 -8.238 1.00 91.12 150 ARG A N 1
ATOM 1222 C CA . ARG A 1 150 ? 10.354 -1.648 -8.203 1.00 91.12 150 ARG A CA 1
ATOM 1223 C C . ARG A 1 150 ? 9.207 -2.506 -8.702 1.00 91.12 150 ARG A C 1
ATOM 1225 O O . ARG A 1 150 ? 9.289 -3.074 -9.790 1.00 91.12 150 ARG A O 1
ATOM 1232 N N . GLY A 1 151 ? 8.150 -2.598 -7.910 1.00 93.19 151 GLY A N 1
ATOM 1233 C CA . GLY A 1 151 ? 6.876 -3.161 -8.324 1.00 93.19 151 GLY A CA 1
ATOM 1234 C C . GLY A 1 151 ? 5.917 -2.043 -8.713 1.00 93.19 151 GLY A C 1
ATOM 1235 O O . GLY A 1 151 ? 5.737 -1.089 -7.962 1.00 93.19 151 GLY A O 1
ATOM 1236 N N . ILE A 1 152 ? 5.294 -2.169 -9.879 1.00 94.50 152 ILE A N 1
ATOM 1237 C CA . ILE A 1 152 ? 4.338 -1.197 -10.409 1.00 94.50 152 ILE A CA 1
ATOM 1238 C C . ILE A 1 152 ? 3.010 -1.911 -10.629 1.00 94.50 152 ILE A C 1
ATOM 1240 O O . ILE A 1 152 ? 2.960 -2.957 -11.280 1.00 94.50 152 ILE A O 1
ATOM 1244 N N . ILE A 1 153 ? 1.930 -1.349 -10.095 1.00 94.88 153 ILE A N 1
ATOM 1245 C CA . ILE A 1 153 ? 0.558 -1.766 -10.387 1.00 94.88 153 ILE A CA 1
ATOM 1246 C C . ILE A 1 153 ? -0.144 -0.667 -11.182 1.00 94.88 153 ILE A C 1
ATOM 1248 O O . ILE A 1 153 ? -0.151 0.492 -10.782 1.00 94.88 153 ILE A O 1
ATOM 1252 N N . THR A 1 154 ? -0.755 -1.032 -12.305 1.00 94.75 154 THR A N 1
ATOM 1253 C CA . THR A 1 154 ? -1.596 -0.147 -13.117 1.00 94.75 154 THR A CA 1
ATOM 1254 C C . THR A 1 154 ? -3.045 -0.596 -13.018 1.00 94.75 154 THR A C 1
ATOM 1256 O O . THR A 1 154 ? -3.376 -1.740 -13.357 1.00 94.75 154 THR A O 1
ATOM 1259 N N . ILE A 1 155 ? -3.904 0.316 -12.575 1.00 86.81 155 ILE A N 1
ATOM 1260 C CA . ILE A 1 155 ? -5.349 0.114 -12.479 1.00 86.81 155 ILE A CA 1
ATOM 1261 C C . ILE A 1 155 ? -5.977 0.634 -13.785 1.00 86.81 155 ILE A C 1
ATOM 1263 O O . ILE A 1 155 ? -5.664 1.741 -14.218 1.00 86.81 155 ILE A O 1
ATOM 1267 N N . ARG A 1 156 ? -6.786 -0.194 -14.458 1.00 69.00 156 ARG A N 1
ATOM 1268 C CA . ARG A 1 156 ? -7.452 0.118 -15.737 1.00 69.00 156 ARG A CA 1
ATOM 1269 C C . ARG A 1 156 ? -8.958 0.160 -15.575 1.00 69.00 156 ARG A C 1
ATOM 1271 O O . ARG A 1 156 ? -9.471 -0.788 -14.939 1.00 69.00 156 ARG A O 1
#

Sequence (156 aa):
MSILGKIFSKKTDLKASEPSKVKVFDIIRPSISSGEVYHFTSDRGVEYEVRIGKITDTLERIINFNVLNDEYHDNEYATTNKGEIFKVVATVLEILAIYIENHPLVKSYEFNGEFKNKDREVETSIRTRFFCRALKRRFPKSKVEIIGNRGIITIR

Radius of gyration: 17.45 Å; Cα contacts (8 Å, |Δi|>4): 229; chains: 1; bounding box: 63×32×46 Å

Foldseek 3Di:
DDPDPDDDDDPDPQDFPDQDPQDAFDKADPPDLLAQWIWGAFPVRWIKIWGWADPDPDLETETDIATDDPVCNVPRPPPQPPSNVVNVLSNSLVVVVSNCVVRVSRFKYKYFDDAPDPDPPDQAHPVLVVSLVVNCNRRVVWDWDQDRRMIMTGDD

Solvent-accessible surface area (backbone atoms only — not comparable to full-atom values): 9380 Å² total; per-residue (Å²): 141,82,95,83,84,87,87,86,83,80,81,76,89,74,69,64,56,80,78,67,91,58,69,54,58,67,73,46,72,41,100,46,84,79,52,46,50,33,35,37,50,48,102,82,70,54,36,35,40,42,35,54,43,69,76,56,98,60,52,39,31,32,53,45,77,47,54,69,48,78,94,31,70,95,41,75,65,80,79,62,49,88,72,50,49,57,26,52,52,44,30,53,53,48,51,50,51,57,49,46,72,60,38,78,76,52,40,35,41,34,36,66,35,71,62,95,54,93,73,78,86,60,68,50,26,71,49,24,55,51,50,50,55,49,47,47,68,47,37,71,83,41,50,77,48,74,60,65,38,36,31,38,39,35,61,123

Nearest PDB structures (foldseek):
  7qep-assembly1_C0  TM=3.966E-01  e=1.658E+00  Encephalitozoon cuniculi GB-M1
  4m6y-assembly1_A  TM=4.153E-01  e=2.708E+00  Streptomyces hygroscopicus
  6zj3-assembly1_SN  TM=5.184E-01  e=9.806E+00  Euglena gracilis
  4m6x-assembly1_B  TM=4.204E-01  e=3.678E+00  Streptomyces hygroscopicus
  4m72-assembly1_B  TM=3.689E-01  e=3.678E+00  Streptomyces hygroscopicus

Mean predicted aligned error: 9.6 Å

pLDDT: mean 80.25, std 18.65, range [33.22, 98.0]

Secondary structure (DSSP, 8-state):
----S---------PPSS--SSPPPPEE--SSTT-SEEEEE-TT--EEEEEEEESSSSSEEEEEEEE--GGGTT-TTTT--TTHHHHHHHHHHHHHHHHHHH-TT--EEEEEPPPSSS---SSS-HHHHHHHHHHHHH-TTSEEEEETTEEEEE--